P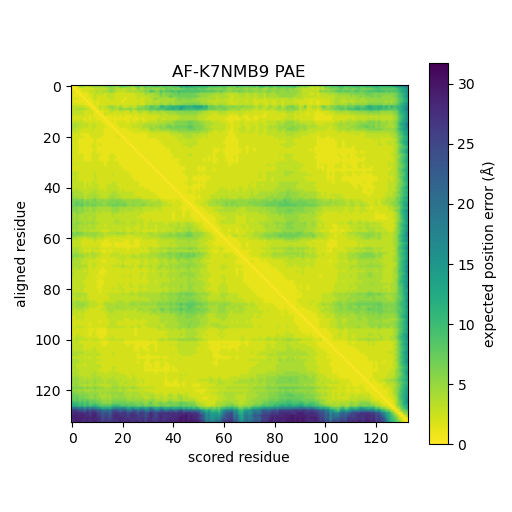rotein AF-K7NMB9-F1 (afdb_monomer)

Radius of gyration: 17.55 Å; Cα contacts (8 Å, |Δi|>4): 131; chains: 1; bounding box: 39×43×50 Å

InterPro domains:
  IPR005299 SAM dependent carboxyl methyltransferase [PF03492] (2-124)
  IPR005299 SAM dependent carboxyl methyltransferase [PTHR31009] (6-124)
  IPR029063 S-adenosyl-L-methionine-dependent methyltransferase superfamily [G3DSA:3.40.50.150] (1-132)
  IPR029063 S-adenosyl-L-methionine-dependent methyltransferase superfamily [SSF53335] (6-124)

Sequence (133 aa):
DKSSRSWNGNRVFISNDGPMEVAEAYLAQFQKDFSSFLTARAQEIVKGGCMFIYLSGRDTADPRHQGASGVIGDILEAAFNDILSQGLIEVEKLHSFNLPFFAPCAEELIAEFEKEGSFIIKRILFLSGVVEK

Organism: Pinus taeda (NCBI:txid3352)

Nearest PDB structures (foldseek):
  3b5i-assembly1_A  TM=9.388E-01  e=2.382E-06  Arabidopsis thaliana
  3b5i-assembly1_B  TM=9.423E-01  e=4.384E-06  Arabidopsis thaliana
  6c8s-assembly1_A  TM=9.150E-01  e=3.041E-06  Catharanthus roseus
  8wwq-assembly1_A  TM=9.106E-01  e=5.947E-06  Gardenia jasminoides
  2efj-assembly1_A-2  TM=7.811E-01  e=2.454E-04  Coffea canephora

Foldseek 3Di:
DVPDPLQPLLFQEQAPPDDLSVLVVLLVVCLVVVLVVVVVCLVVAPVPGDDDDDDAADPDPRQSCQDPVNVVRVVVSVVVVVCVVVVVDDSVVSSPHYDNDGHYDPVSVVVSCVVSPSDDDPDDDDDDDPPPD

Secondary structure (DSSP, 8-state):
-TTSTT--TT-SS--TTS-HHHHHHHHHHHHHHHHHHHHHHHHHSPTT----------SSS-TT--THHHHHHHHHHHHHHHHHHTTSS-HHHHHH---------HHHHHHHHHHH-S----------S----

pLDDT: mean 93.53, std 10.14, range [34.94, 98.56]

Structure (mmCIF, N/CA/C/O backbone):
data_AF-K7NMB9-F1
#
_entry.id   AF-K7NMB9-F1
#
loop_
_atom_site.group_PDB
_atom_site.id
_atom_site.type_symbol
_atom_site.label_atom_id
_atom_site.label_alt_id
_atom_site.label_comp_id
_atom_site.label_asym_id
_atom_site.label_entity_id
_atom_site.label_seq_id
_atom_site.pdbx_PDB_ins_code
_atom_site.Cartn_x
_atom_site.Cartn_y
_atom_site.Cartn_z
_atom_site.occupancy
_atom_site.B_iso_or_equiv
_atom_site.auth_seq_id
_atom_site.auth_comp_id
_atom_site.auth_asym_id
_atom_site.auth_atom_id
_atom_site.pdbx_PDB_model_num
ATOM 1 N N . ASP A 1 1 ? -1.265 9.507 -13.533 1.00 86.75 1 ASP A N 1
ATOM 2 C CA . ASP A 1 1 ? -1.055 10.714 -14.355 1.00 86.75 1 ASP A CA 1
ATOM 3 C C . ASP A 1 1 ? 0.436 10.849 -14.649 1.00 86.75 1 ASP A C 1
ATOM 5 O O . ASP A 1 1 ? 1.193 10.778 -13.694 1.00 86.75 1 ASP A O 1
ATOM 9 N N . LYS A 1 2 ? 0.848 11.001 -15.917 1.00 91.38 2 LYS A N 1
ATOM 10 C CA . LYS A 1 2 ? 2.266 11.083 -16.330 1.00 91.38 2 LYS A CA 1
ATOM 11 C C . LYS A 1 2 ? 2.972 12.344 -15.817 1.00 91.38 2 LYS A C 1
ATOM 13 O O . LYS A 1 2 ? 4.191 12.336 -15.697 1.00 91.38 2 LYS A O 1
ATOM 18 N N . SER A 1 3 ? 2.228 13.410 -15.513 1.00 93.75 3 SER A N 1
ATOM 19 C CA . SER A 1 3 ? 2.786 14.624 -14.899 1.00 93.75 3 SER A CA 1
ATOM 20 C C . SER A 1 3 ? 2.928 14.546 -13.377 1.00 93.75 3 SER A C 1
ATOM 22 O O . SER A 1 3 ? 3.508 15.452 -12.780 1.00 93.75 3 SER A O 1
ATOM 24 N N . SER A 1 4 ? 2.405 13.498 -12.733 1.00 95.44 4 SER A N 1
ATOM 25 C CA . SER A 1 4 ? 2.474 13.359 -11.278 1.00 95.44 4 SER A CA 1
ATOM 26 C C . SER A 1 4 ? 3.855 12.898 -10.820 1.00 95.44 4 SER A C 1
ATOM 28 O O . SER A 1 4 ? 4.469 12.035 -11.443 1.00 95.44 4 SER A O 1
ATOM 30 N N . ARG A 1 5 ? 4.297 13.383 -9.653 1.00 94.88 5 ARG A N 1
ATOM 31 C CA . ARG A 1 5 ? 5.476 12.836 -8.956 1.00 94.88 5 ARG A CA 1
ATOM 32 C C . ARG A 1 5 ? 5.288 11.379 -8.530 1.00 94.88 5 ARG A C 1
ATOM 34 O O . ARG A 1 5 ? 6.259 10.649 -8.416 1.00 94.88 5 ARG A O 1
ATOM 41 N N . SER A 1 6 ? 4.039 10.954 -8.352 1.00 96.38 6 SER A N 1
ATOM 42 C CA . SER A 1 6 ? 3.661 9.569 -8.057 1.00 96.38 6 SER A CA 1
ATOM 43 C C . SER A 1 6 ? 3.394 8.728 -9.314 1.00 96.38 6 SER A C 1
ATOM 45 O O . SER A 1 6 ? 2.732 7.692 -9.244 1.00 96.38 6 SER A O 1
ATOM 47 N N . TRP A 1 7 ? 3.843 9.169 -10.494 1.00 96.44 7 TRP A N 1
ATOM 48 C CA . TRP A 1 7 ? 3.706 8.367 -11.706 1.00 96.44 7 TRP A CA 1
ATOM 49 C C . TRP A 1 7 ? 4.657 7.168 -11.689 1.00 96.44 7 TRP A C 1
ATOM 51 O O . TRP A 1 7 ? 5.873 7.330 -11.676 1.00 96.44 7 TRP A O 1
ATOM 61 N N . ASN A 1 8 ? 4.093 5.962 -11.753 1.00 95.50 8 ASN A N 1
ATOM 62 C CA . ASN A 1 8 ? 4.833 4.707 -11.634 1.00 95.50 8 ASN A CA 1
ATOM 63 C C . ASN A 1 8 ? 4.986 3.955 -12.968 1.00 95.50 8 ASN A C 1
ATOM 65 O O . ASN A 1 8 ? 5.051 2.738 -12.978 1.00 95.50 8 ASN A O 1
ATOM 69 N N . GLY A 1 9 ? 4.973 4.639 -14.116 1.00 90.44 9 GLY A N 1
ATOM 70 C CA . GLY A 1 9 ? 4.778 3.960 -15.407 1.00 90.44 9 GLY A CA 1
ATOM 71 C C . GLY A 1 9 ? 5.812 2.883 -15.758 1.00 90.44 9 GLY A C 1
ATOM 72 O O . GLY A 1 9 ? 5.481 1.919 -16.431 1.00 90.44 9 GLY A O 1
ATOM 73 N N . ASN A 1 10 ? 7.049 2.988 -15.285 1.00 87.94 10 ASN A N 1
ATOM 74 C CA . ASN A 1 10 ? 8.081 1.995 -15.610 1.00 87.94 10 ASN A CA 1
ATOM 75 C C . ASN A 1 10 ? 8.010 0.728 -14.743 1.00 87.94 10 ASN A C 1
ATOM 77 O O . ASN A 1 10 ? 8.835 -0.165 -14.912 1.00 87.94 10 ASN A O 1
ATOM 81 N N . ARG A 1 11 ? 7.078 0.678 -13.790 1.00 94.00 11 ARG A N 1
ATOM 82 C CA . ARG A 1 11 ? 6.910 -0.409 -12.832 1.00 94.00 11 ARG A CA 1
ATOM 83 C C . ARG A 1 11 ? 5.445 -0.822 -12.791 1.00 94.00 11 ARG A C 1
ATOM 85 O O . ARG A 1 11 ? 4.554 -0.052 -13.136 1.00 94.00 11 ARG A O 1
ATOM 92 N N . VAL A 1 12 ? 5.178 -2.031 -12.316 1.00 95.50 12 VAL A N 1
ATOM 93 C CA . VAL A 1 12 ? 3.791 -2.510 -12.140 1.00 95.50 12 VAL A CA 1
ATOM 94 C C . VAL A 1 12 ? 3.281 -2.330 -10.712 1.00 95.50 12 VAL A C 1
ATOM 96 O O . VAL A 1 12 ? 2.082 -2.463 -10.465 1.00 95.50 12 VAL A O 1
ATOM 99 N N . PHE A 1 13 ? 4.177 -2.056 -9.763 1.00 97.06 13 PHE A N 1
ATOM 100 C CA . PHE A 1 13 ? 3.869 -1.958 -8.341 1.00 97.06 13 PHE A CA 1
ATOM 101 C C . PHE A 1 13 ? 4.854 -1.030 -7.609 1.00 97.06 13 PHE A C 1
ATOM 103 O O . PHE A 1 13 ? 5.769 -0.480 -8.223 1.00 97.06 13 PHE A O 1
ATOM 110 N N . ILE A 1 14 ? 4.646 -0.819 -6.306 1.00 97.38 14 ILE A N 1
ATOM 111 C CA . ILE A 1 14 ? 5.594 -0.114 -5.437 1.00 97.38 14 ILE A CA 1
ATOM 112 C C . ILE A 1 14 ? 6.897 -0.921 -5.382 1.00 97.38 14 ILE A C 1
ATOM 114 O O . ILE A 1 14 ? 6.861 -2.134 -5.180 1.00 97.38 14 ILE A O 1
ATOM 118 N N . SER A 1 15 ? 8.036 -0.242 -5.516 1.00 94.31 15 SER A N 1
ATOM 119 C CA . SER A 1 15 ? 9.361 -0.862 -5.449 1.00 94.31 15 SER A CA 1
ATOM 120 C C . SER A 1 15 ? 10.217 -0.250 -4.341 1.00 94.31 15 SER A C 1
ATOM 122 O O . SER A 1 15 ? 10.097 0.941 -4.047 1.00 94.31 15 SER A O 1
ATOM 124 N N . ASN A 1 16 ? 11.118 -1.053 -3.765 1.00 93.25 16 ASN A N 1
ATOM 125 C CA . ASN A 1 16 ? 12.039 -0.638 -2.701 1.00 93.25 16 ASN A CA 1
ATOM 126 C C . ASN A 1 16 ? 12.934 0.545 -3.125 1.00 93.25 16 ASN A C 1
ATOM 128 O O . ASN A 1 16 ? 13.254 1.402 -2.303 1.00 93.25 16 ASN A O 1
ATOM 132 N N . ASP A 1 17 ? 13.340 0.587 -4.398 1.00 93.06 17 ASP A N 1
ATOM 133 C CA . ASP A 1 17 ? 14.176 1.647 -4.980 1.00 93.06 17 ASP A CA 1
ATOM 134 C C . ASP A 1 17 ? 13.358 2.757 -5.668 1.00 93.06 17 ASP A C 1
ATOM 136 O O . ASP A 1 17 ? 13.924 3.688 -6.244 1.00 93.06 17 ASP A O 1
ATOM 140 N N . GLY A 1 18 ? 12.028 2.667 -5.594 1.00 92.44 18 GLY A N 1
ATOM 141 C CA . GLY A 1 18 ? 11.110 3.602 -6.225 1.00 92.44 18 GLY A CA 1
ATOM 142 C C . GLY A 1 18 ? 10.967 4.937 -5.478 1.00 92.44 18 GLY A C 1
ATOM 143 O O . GLY A 1 18 ? 11.392 5.076 -4.322 1.00 92.44 18 GLY A O 1
ATOM 144 N N . PRO A 1 19 ? 10.330 5.934 -6.122 1.00 95.19 19 PRO A N 1
ATOM 145 C CA . PRO A 1 19 ? 10.013 7.212 -5.492 1.00 95.19 19 PRO A CA 1
ATOM 146 C C . PRO A 1 19 ? 9.080 7.030 -4.291 1.00 95.19 19 PRO A C 1
ATOM 148 O O . PRO A 1 19 ? 8.125 6.250 -4.347 1.00 95.19 19 PRO A O 1
ATOM 151 N N . MET A 1 20 ? 9.317 7.791 -3.222 1.00 97.31 20 MET A N 1
ATOM 152 C CA . MET A 1 20 ? 8.468 7.751 -2.026 1.00 97.31 20 MET A CA 1
ATOM 153 C C . MET A 1 20 ? 7.033 8.190 -2.347 1.00 97.31 20 MET A C 1
ATOM 155 O O . MET A 1 20 ? 6.080 7.600 -1.851 1.00 97.31 20 MET A O 1
ATOM 159 N N . GLU A 1 21 ? 6.871 9.146 -3.261 1.00 97.81 21 GLU A N 1
ATOM 160 C CA . GLU A 1 21 ? 5.579 9.691 -3.679 1.00 97.81 21 GLU A CA 1
ATOM 161 C C . GLU A 1 21 ? 4.648 8.626 -4.274 1.00 97.81 21 GLU A C 1
ATOM 163 O O . GLU A 1 21 ? 3.425 8.749 -4.186 1.00 97.81 21 GLU A O 1
ATOM 168 N N . VAL A 1 22 ? 5.203 7.569 -4.880 1.00 97.62 22 VAL A N 1
ATOM 169 C CA . VAL A 1 22 ? 4.411 6.421 -5.341 1.00 97.62 22 VAL A CA 1
ATOM 170 C C . VAL A 1 22 ? 3.856 5.671 -4.132 1.00 97.62 22 VAL A C 1
ATOM 172 O O . VAL A 1 22 ? 2.648 5.473 -4.044 1.00 97.62 22 VAL A O 1
ATOM 175 N N . ALA A 1 23 ? 4.707 5.301 -3.172 1.00 97.94 23 ALA A N 1
ATOM 176 C CA . ALA A 1 23 ? 4.284 4.577 -1.974 1.00 97.94 23 ALA A CA 1
ATOM 177 C C . ALA A 1 23 ? 3.283 5.384 -1.124 1.00 97.94 23 ALA A C 1
ATOM 179 O O . ALA A 1 23 ? 2.293 4.830 -0.647 1.00 97.94 23 ALA A O 1
ATOM 180 N N . GLU A 1 24 ? 3.480 6.698 -1.004 1.00 98.12 24 GLU A N 1
ATOM 181 C CA . GLU A 1 24 ? 2.553 7.614 -0.328 1.00 98.12 24 GLU A CA 1
ATOM 182 C C . GLU A 1 24 ? 1.188 7.685 -1.023 1.00 98.12 24 GLU A C 1
ATOM 184 O O . GLU A 1 24 ? 0.154 7.692 -0.354 1.00 98.12 24 GLU A O 1
ATOM 189 N N . ALA A 1 25 ? 1.152 7.692 -2.361 1.00 98.38 25 ALA A N 1
ATOM 190 C CA . ALA A 1 25 ? -0.107 7.686 -3.105 1.00 98.38 25 ALA A CA 1
ATOM 191 C C . ALA A 1 25 ? -0.906 6.394 -2.866 1.00 98.38 25 ALA A C 1
ATOM 193 O O . ALA A 1 25 ? -2.129 6.437 -2.718 1.00 98.38 25 ALA A O 1
ATOM 194 N N . TYR A 1 26 ? -0.218 5.254 -2.782 1.00 98.44 26 TYR A N 1
ATOM 195 C CA . TYR A 1 26 ? -0.836 3.977 -2.438 1.00 98.44 26 TYR A CA 1
ATOM 196 C C . TYR A 1 26 ? -1.324 3.936 -0.986 1.00 98.44 26 TYR A C 1
ATOM 198 O O . TYR A 1 26 ? -2.447 3.497 -0.743 1.00 98.44 26 TYR A O 1
ATOM 206 N N . LEU A 1 27 ? -0.528 4.436 -0.034 1.00 98.38 27 LEU A N 1
ATOM 207 C CA . LEU A 1 27 ? -0.935 4.554 1.367 1.00 98.38 27 LEU A CA 1
ATOM 208 C C . LEU A 1 27 ? -2.196 5.420 1.503 1.00 98.38 27 LEU A C 1
ATOM 210 O O . LEU A 1 27 ? -3.148 5.017 2.166 1.00 98.38 27 LEU A O 1
ATOM 214 N N . ALA A 1 28 ? -2.247 6.570 0.830 1.00 98.38 28 ALA A N 1
ATOM 215 C CA . ALA A 1 28 ? -3.415 7.448 0.852 1.00 98.38 28 ALA A CA 1
ATOM 216 C C . ALA A 1 28 ? -4.676 6.757 0.300 1.00 98.38 28 ALA A C 1
ATOM 218 O O . ALA A 1 28 ? -5.772 6.925 0.844 1.00 98.38 28 ALA A O 1
ATOM 219 N N . GLN A 1 29 ? -4.531 5.955 -0.760 1.00 98.50 29 GLN A N 1
ATOM 220 C CA . GLN A 1 29 ? -5.634 5.176 -1.320 1.00 98.50 29 GLN A CA 1
ATOM 221 C C . GLN A 1 29 ? -6.086 4.067 -0.356 1.00 98.50 29 GLN A C 1
ATOM 223 O O . GLN A 1 29 ? -7.283 3.942 -0.104 1.00 98.50 29 GLN A O 1
ATOM 228 N N . PHE A 1 30 ? -5.146 3.340 0.261 1.00 98.31 30 PHE A N 1
ATOM 229 C CA . PHE A 1 30 ? -5.442 2.359 1.308 1.00 98.31 30 PHE A CA 1
ATOM 230 C C . PHE A 1 30 ? -6.215 2.984 2.472 1.00 98.31 30 PHE A C 1
ATOM 232 O O . PHE A 1 30 ? -7.253 2.458 2.861 1.00 98.31 30 PHE A O 1
ATOM 239 N N . GLN A 1 31 ? -5.757 4.122 2.998 1.00 98.44 31 GLN A N 1
ATOM 240 C CA . GLN A 1 31 ? -6.419 4.815 4.106 1.00 98.44 31 GLN A CA 1
ATOM 241 C C . GLN A 1 31 ? -7.853 5.206 3.744 1.00 98.44 31 GLN A C 1
ATOM 243 O O . GLN A 1 31 ? -8.782 4.988 4.519 1.00 98.44 31 GLN A O 1
ATOM 248 N N . LYS A 1 32 ? -8.062 5.746 2.538 1.00 98.38 32 LYS A N 1
ATOM 249 C CA . LYS A 1 32 ? -9.398 6.096 2.043 1.00 98.38 32 LYS A CA 1
ATOM 250 C C . LYS A 1 32 ? -10.318 4.874 1.967 1.00 98.38 32 LYS A C 1
ATOM 252 O O . LYS A 1 32 ? -11.457 4.932 2.440 1.00 98.38 32 LYS A O 1
ATOM 257 N N . ASP A 1 33 ? -9.840 3.786 1.374 1.00 98.50 33 ASP A N 1
ATOM 258 C CA . ASP A 1 33 ? -10.644 2.585 1.147 1.00 98.50 33 ASP A CA 1
ATOM 259 C C . ASP A 1 33 ? -10.917 1.841 2.457 1.00 98.50 33 ASP A C 1
ATOM 261 O O . ASP A 1 33 ? -12.053 1.441 2.722 1.00 98.50 33 ASP A O 1
ATOM 265 N N . PHE A 1 34 ? -9.907 1.717 3.318 1.00 98.06 34 PHE A N 1
ATOM 266 C CA . PHE A 1 34 ? -10.031 1.039 4.601 1.00 98.06 34 PHE A CA 1
ATOM 267 C C . PHE A 1 34 ? -10.910 1.827 5.577 1.00 98.06 34 PHE A C 1
ATOM 269 O O . PHE A 1 34 ? -11.786 1.239 6.207 1.00 98.06 34 PHE A O 1
ATOM 276 N N . SER A 1 35 ? -10.777 3.156 5.633 1.00 97.81 35 SER A N 1
ATOM 277 C CA . SER A 1 35 ? -11.699 4.008 6.393 1.00 97.81 35 SER A CA 1
ATOM 278 C C . SER A 1 35 ? -13.144 3.833 5.915 1.00 97.81 35 SER A C 1
ATOM 280 O O . SER A 1 35 ? -14.038 3.619 6.732 1.00 97.81 35 SER A O 1
ATOM 282 N N . SER A 1 36 ? -13.372 3.814 4.596 1.00 98.38 36 SER A N 1
ATOM 283 C CA . SER A 1 36 ? -14.708 3.577 4.027 1.00 98.38 36 SER A CA 1
ATOM 284 C C . SER A 1 36 ? -15.259 2.197 4.408 1.00 98.38 36 SER A C 1
ATOM 286 O O . SER A 1 36 ? -16.435 2.071 4.755 1.00 98.38 36 SER A O 1
A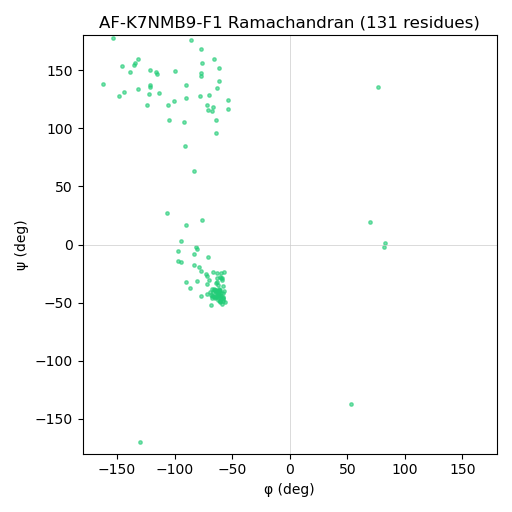TOM 288 N N . PHE A 1 37 ? -14.409 1.164 4.386 1.00 98.38 37 PHE A N 1
ATOM 289 C CA . PHE A 1 37 ? -14.758 -0.183 4.838 1.00 98.38 37 PHE A CA 1
ATOM 290 C C . PHE A 1 37 ? -15.164 -0.196 6.317 1.00 98.38 37 PHE A C 1
ATOM 292 O O . PHE A 1 37 ? -16.222 -0.733 6.648 1.00 98.38 37 PHE A O 1
ATOM 299 N N . LEU A 1 38 ? -14.366 0.414 7.200 1.00 98.31 38 LEU A N 1
ATOM 300 C CA . LEU A 1 38 ? -14.665 0.484 8.630 1.00 98.31 38 LEU A CA 1
ATOM 301 C C . LEU A 1 38 ? -15.985 1.223 8.882 1.00 98.31 38 LEU A C 1
ATOM 303 O O . LEU A 1 38 ? -16.864 0.675 9.543 1.00 98.31 38 LEU A O 1
ATOM 307 N N . THR A 1 39 ? -16.188 2.393 8.272 1.00 98.38 39 THR A N 1
ATOM 308 C CA . THR A 1 39 ? -17.440 3.153 8.408 1.00 98.38 39 THR A CA 1
ATOM 309 C C . THR A 1 39 ? -18.662 2.348 7.957 1.00 98.38 39 THR A C 1
ATOM 311 O O . THR A 1 39 ? -19.688 2.358 8.636 1.00 98.38 39 THR A O 1
ATOM 314 N N . ALA A 1 40 ? -18.571 1.610 6.845 1.00 98.56 40 ALA A N 1
ATOM 315 C CA . ALA A 1 40 ? -19.664 0.744 6.402 1.00 98.56 40 ALA A CA 1
ATOM 316 C C . ALA A 1 40 ? -19.933 -0.383 7.415 1.00 98.56 40 ALA A C 1
ATOM 318 O O . ALA A 1 40 ? -21.074 -0.628 7.808 1.00 98.56 40 ALA A O 1
ATOM 319 N N . ARG A 1 41 ? -18.878 -1.041 7.909 1.00 98.25 41 ARG A N 1
ATOM 320 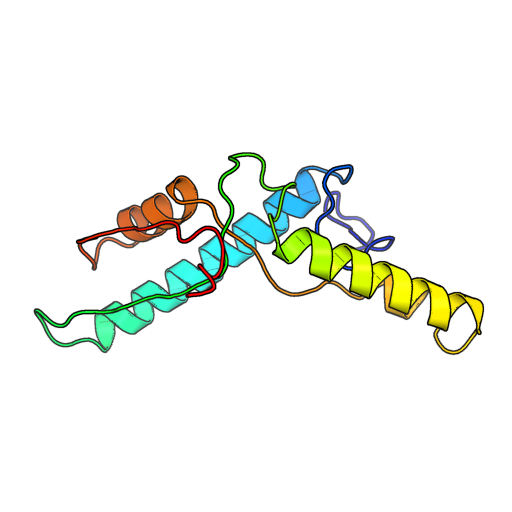C CA . ARG A 1 41 ? -19.003 -2.112 8.906 1.00 98.25 41 ARG A CA 1
ATOM 321 C C . ARG A 1 41 ? -19.564 -1.621 10.235 1.00 98.25 41 ARG A C 1
ATOM 323 O O . ARG A 1 41 ? -20.302 -2.370 10.868 1.00 98.25 41 ARG A O 1
ATOM 330 N N . ALA A 1 42 ? -19.280 -0.387 10.636 1.00 97.56 42 ALA A N 1
ATOM 331 C CA . ALA A 1 42 ? -19.821 0.200 11.858 1.00 97.56 42 ALA A CA 1
ATOM 332 C C . ALA A 1 42 ? -21.353 0.334 11.817 1.00 97.56 42 ALA A C 1
ATOM 334 O O . ALA A 1 42 ? -22.014 0.196 12.844 1.00 97.56 42 ALA A O 1
ATOM 335 N N . GLN A 1 43 ? -21.923 0.571 10.631 1.00 98.00 43 GLN A N 1
ATOM 336 C CA . GLN A 1 43 ? -23.372 0.694 10.438 1.00 98.00 43 GLN A CA 1
ATOM 337 C C . GLN A 1 43 ? -24.076 -0.665 10.355 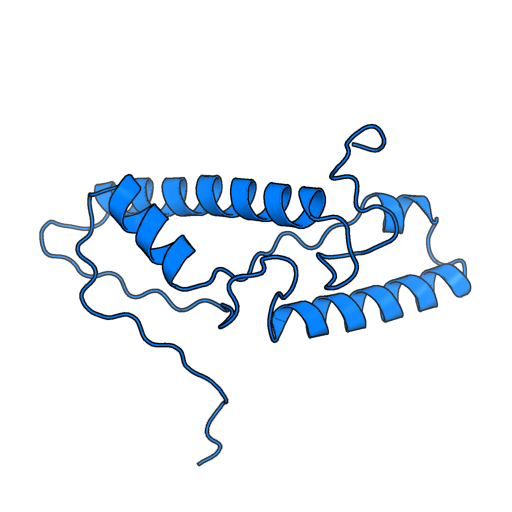1.00 98.00 43 GLN A C 1
ATOM 339 O O . GLN A 1 43 ? -25.234 -0.793 10.745 1.00 98.00 43 GLN A O 1
ATOM 344 N N . GLU A 1 44 ? -23.388 -1.676 9.829 1.00 98.44 44 GLU A N 1
ATOM 345 C CA . GLU A 1 44 ? -23.964 -2.997 9.573 1.00 98.44 44 GLU A CA 1
ATOM 346 C C . GLU A 1 44 ? -23.820 -3.964 10.755 1.00 98.44 44 GLU A C 1
ATOM 348 O O . GLU A 1 44 ? -24.668 -4.837 10.957 1.00 98.44 44 GLU A O 1
ATOM 353 N N . ILE A 1 45 ? -22.739 -3.845 11.530 1.00 98.00 45 ILE A N 1
ATOM 354 C CA . ILE A 1 45 ? -22.465 -4.732 12.659 1.00 98.00 45 ILE A CA 1
ATOM 355 C C . ILE A 1 45 ? -23.325 -4.316 13.854 1.00 98.00 45 ILE A C 1
ATOM 357 O O . ILE A 1 45 ? -23.320 -3.172 14.302 1.00 98.00 45 ILE A O 1
ATOM 361 N N . VAL A 1 46 ? -24.049 -5.284 14.415 1.00 96.75 46 VAL A N 1
ATOM 362 C CA . VAL A 1 46 ? -24.866 -5.075 15.614 1.00 96.75 46 VAL A CA 1
ATOM 363 C C . VAL A 1 46 ? -24.014 -4.648 16.812 1.00 96.75 46 VAL A C 1
ATOM 365 O O . VAL A 1 46 ? -22.856 -5.045 16.950 1.00 96.75 46 VAL A O 1
ATOM 368 N N . LYS A 1 47 ? -24.603 -3.891 17.743 1.00 95.44 47 LYS A N 1
ATOM 369 C CA . LYS A 1 47 ? -23.918 -3.472 18.975 1.00 95.44 47 LYS A CA 1
ATOM 370 C C . LYS A 1 47 ? -23.339 -4.680 19.724 1.00 95.44 47 LYS A C 1
ATOM 372 O O . LYS A 1 47 ? -24.071 -5.596 20.090 1.00 95.44 47 LYS A O 1
ATOM 377 N N . GLY A 1 48 ? -22.033 -4.644 19.990 1.00 95.50 48 GLY A N 1
ATOM 378 C CA . GLY A 1 48 ? -21.301 -5.732 20.651 1.00 95.50 48 GLY A CA 1
ATOM 379 C C . GLY A 1 48 ? -20.866 -6.872 19.721 1.00 95.50 48 GLY A C 1
ATOM 380 O O . GLY A 1 48 ? -20.255 -7.826 20.196 1.00 95.50 48 GLY A O 1
ATOM 381 N N . GLY A 1 49 ? -21.156 -6.781 18.421 1.00 97.12 49 GLY A N 1
ATOM 382 C CA . GLY A 1 49 ? -20.639 -7.695 17.410 1.00 97.12 49 GLY A CA 1
ATOM 383 C C . GLY A 1 49 ? -19.121 -7.587 17.243 1.00 97.12 49 GLY A C 1
ATOM 384 O O . GLY A 1 49 ? -18.499 -6.588 17.607 1.00 97.12 49 GLY A O 1
ATOM 385 N N . CYS A 1 50 ? -18.527 -8.635 16.675 1.00 96.56 50 CYS A N 1
ATOM 386 C CA . CYS A 1 50 ? -17.091 -8.731 16.436 1.00 96.56 50 CYS A CA 1
ATOM 387 C C . CYS A 1 50 ? -16.800 -8.802 14.938 1.00 96.56 50 CYS A C 1
ATOM 389 O O . CYS A 1 50 ? -17.554 -9.406 14.177 1.00 96.56 50 CYS A O 1
ATOM 391 N N . MET A 1 51 ? -15.655 -8.253 14.543 1.00 97.06 51 MET A N 1
ATOM 392 C CA . MET A 1 51 ? -15.102 -8.383 13.201 1.00 97.06 51 MET A CA 1
ATOM 393 C C . MET A 1 51 ? -13.718 -9.023 13.291 1.00 97.06 51 MET A C 1
ATOM 395 O O . MET A 1 51 ? -12.920 -8.675 14.161 1.00 97.06 51 MET A O 1
ATOM 399 N N . PHE A 1 52 ? -13.444 -9.956 12.385 1.00 96.75 52 PHE A N 1
ATOM 400 C CA . PHE A 1 52 ? -12.121 -10.530 12.180 1.00 96.75 52 PHE A CA 1
ATOM 401 C C . PHE A 1 52 ? -11.620 -10.103 10.801 1.00 96.75 52 PHE A C 1
ATOM 403 O O . PHE A 1 52 ? -12.347 -10.241 9.819 1.00 96.75 52 PHE A O 1
ATOM 410 N N . ILE A 1 53 ? -10.393 -9.587 10.738 1.00 95.50 53 ILE A N 1
ATOM 411 C CA . ILE A 1 53 ? -9.748 -9.160 9.497 1.00 95.50 53 ILE A CA 1
ATOM 412 C C . ILE A 1 53 ? -8.440 -9.931 9.350 1.00 95.50 53 ILE A C 1
ATOM 414 O O . ILE A 1 53 ? -7.624 -9.959 10.270 1.00 95.50 53 ILE A O 1
ATOM 418 N N . TYR A 1 54 ? -8.248 -10.535 8.180 1.00 94.00 54 TYR A N 1
ATOM 419 C CA . TYR A 1 54 ? -6.994 -11.144 7.760 1.00 94.00 54 TYR A CA 1
ATOM 420 C C . TYR A 1 54 ? -6.571 -10.510 6.438 1.00 94.00 54 TYR A C 1
ATOM 422 O O . TYR A 1 54 ? -7.325 -10.552 5.467 1.00 94.00 54 TYR A O 1
ATOM 430 N N . LEU A 1 55 ? -5.395 -9.891 6.419 1.00 92.50 55 LEU A N 1
ATOM 431 C CA . LEU A 1 55 ? -4.842 -9.210 5.253 1.00 92.50 55 LEU A CA 1
ATOM 432 C C . LEU A 1 55 ? -3.324 -9.368 5.221 1.00 92.50 55 LEU A C 1
ATOM 434 O O . LEU A 1 55 ? -2.691 -9.539 6.264 1.00 92.50 55 LEU A O 1
ATOM 438 N N . SER A 1 56 ? -2.752 -9.309 4.021 1.00 92.56 56 SER A N 1
ATOM 439 C CA . SER A 1 56 ? -1.303 -9.244 3.849 1.00 92.56 56 SER A CA 1
ATOM 440 C C . SER A 1 56 ? -0.799 -7.883 4.320 1.00 92.56 56 SER A C 1
ATOM 442 O O . SER A 1 56 ? -1.314 -6.850 3.899 1.00 92.56 56 SER A O 1
ATOM 444 N N . GLY A 1 57 ? 0.210 -7.892 5.185 1.00 93.44 57 GLY A N 1
ATOM 445 C CA . GLY A 1 57 ? 0.849 -6.690 5.711 1.00 93.44 57 GLY A CA 1
ATOM 446 C C . GLY A 1 57 ? 2.366 -6.759 5.591 1.00 93.44 57 GLY A C 1
ATOM 447 O O . GLY A 1 57 ? 2.915 -7.663 4.953 1.00 93.44 57 GLY A O 1
ATOM 448 N N . ARG A 1 58 ? 3.035 -5.804 6.231 1.00 93.56 58 ARG A N 1
ATOM 449 C CA . ARG A 1 58 ? 4.497 -5.733 6.337 1.00 93.56 58 ARG A CA 1
ATOM 450 C C . ARG A 1 58 ? 4.938 -5.423 7.763 1.00 93.56 58 ARG A C 1
ATOM 452 O O . ARG A 1 58 ? 4.183 -4.843 8.540 1.00 93.56 58 ARG A O 1
ATOM 459 N N . ASP A 1 59 ? 6.167 -5.799 8.083 1.00 90.94 59 ASP A N 1
ATOM 460 C CA . ASP A 1 59 ? 6.818 -5.580 9.379 1.00 90.94 59 ASP A CA 1
ATOM 461 C C . ASP A 1 59 ? 7.735 -4.345 9.401 1.00 90.94 59 ASP A C 1
ATOM 463 O O . ASP A 1 59 ? 8.236 -3.960 10.456 1.00 90.94 59 ASP A O 1
ATOM 467 N N . THR A 1 60 ? 7.936 -3.687 8.260 1.00 91.88 60 THR A N 1
ATOM 468 C CA . THR A 1 60 ? 8.736 -2.464 8.152 1.00 91.88 60 THR A CA 1
ATOM 469 C C . THR A 1 60 ? 7.874 -1.217 8.113 1.00 91.88 60 THR A C 1
ATOM 471 O O . THR A 1 60 ? 6.788 -1.228 7.540 1.00 91.88 60 THR A O 1
ATOM 474 N N . ALA A 1 61 ? 8.402 -0.107 8.633 1.00 94.19 61 ALA A N 1
ATOM 475 C CA . ALA A 1 61 ? 7.754 1.201 8.547 1.00 94.19 61 ALA A CA 1
ATOM 476 C C . ALA A 1 61 ? 7.891 1.871 7.166 1.00 94.19 61 ALA A C 1
ATOM 478 O O . ALA A 1 61 ? 7.086 2.733 6.836 1.00 94.19 61 ALA A O 1
ATOM 479 N N . ASP A 1 62 ? 8.898 1.504 6.361 1.00 96.56 62 ASP A N 1
ATOM 480 C CA . ASP A 1 62 ? 9.061 2.062 5.013 1.00 96.56 62 ASP A CA 1
ATOM 481 C C . ASP A 1 62 ? 7.963 1.512 4.084 1.00 96.56 62 ASP A C 1
ATOM 483 O O . ASP A 1 62 ? 7.944 0.301 3.826 1.00 96.56 62 ASP A O 1
ATOM 487 N N . PRO A 1 63 ? 7.061 2.359 3.551 1.00 96.81 63 PRO A N 1
ATOM 488 C CA . PRO A 1 63 ? 5.968 1.911 2.698 1.00 96.81 63 PRO A CA 1
ATOM 489 C C . PRO A 1 63 ? 6.452 1.446 1.322 1.00 96.81 63 PRO A C 1
ATOM 491 O O . PRO A 1 63 ? 5.683 0.827 0.592 1.00 96.81 63 PRO A O 1
ATOM 494 N N . ARG A 1 64 ? 7.714 1.679 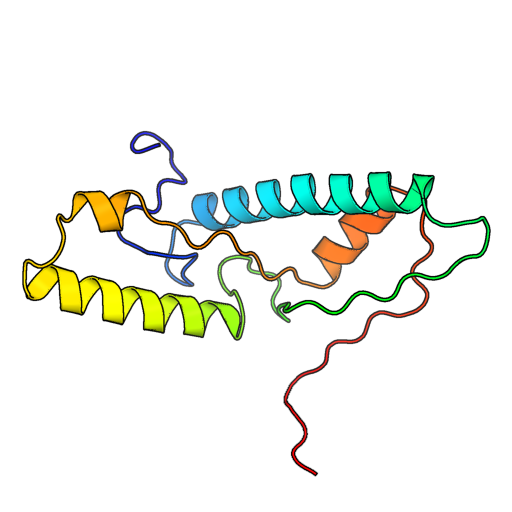0.949 1.00 96.81 64 ARG A N 1
ATOM 495 C CA . ARG A 1 64 ? 8.291 1.090 -0.267 1.00 96.81 64 ARG A CA 1
ATOM 496 C C . ARG A 1 64 ? 8.556 -0.402 -0.110 1.00 96.81 64 ARG A C 1
ATOM 498 O O . ARG A 1 64 ? 8.520 -1.129 -1.099 1.00 96.81 64 ARG A O 1
ATOM 505 N N . HIS A 1 65 ? 8.746 -0.873 1.124 1.00 95.56 65 HIS A N 1
ATOM 506 C CA . HIS A 1 65 ? 8.986 -2.280 1.404 1.00 95.56 65 HIS A CA 1
ATOM 507 C C . HIS A 1 65 ? 7.688 -3.042 1.664 1.00 95.56 65 HIS A C 1
ATOM 509 O O . HIS A 1 65 ? 7.279 -3.262 2.797 1.00 95.56 65 HIS A O 1
ATOM 515 N N . GLN A 1 66 ? 7.037 -3.488 0.592 1.00 95.31 66 GLN A N 1
ATOM 516 C CA . GLN A 1 66 ? 5.718 -4.138 0.628 1.00 95.31 66 GLN A CA 1
ATOM 517 C C . GLN A 1 66 ? 5.731 -5.610 1.110 1.00 95.31 66 GLN A C 1
ATOM 519 O O . GLN A 1 66 ? 4.805 -6.375 0.816 1.00 95.31 66 GLN A O 1
ATOM 524 N N . GLY A 1 67 ? 6.776 -6.035 1.831 1.00 91.31 67 GLY A N 1
ATOM 525 C CA . GLY A 1 67 ? 6.945 -7.406 2.321 1.00 91.31 67 GLY A CA 1
ATOM 526 C C . GLY A 1 67 ? 6.825 -8.452 1.205 1.00 91.31 67 GLY A C 1
ATOM 527 O O . GLY A 1 67 ? 7.306 -8.254 0.089 1.00 91.31 67 GLY A O 1
ATOM 528 N N . ALA A 1 68 ? 6.119 -9.555 1.477 1.00 88.38 68 ALA A N 1
ATOM 529 C CA . ALA A 1 68 ? 5.868 -10.609 0.487 1.00 88.38 68 ALA A CA 1
ATOM 530 C C . ALA A 1 68 ? 5.104 -10.113 -0.759 1.00 88.38 68 ALA A C 1
ATOM 532 O O . ALA A 1 68 ? 5.241 -10.688 -1.837 1.00 88.38 68 ALA A O 1
ATOM 533 N N . SER A 1 69 ? 4.333 -9.029 -0.638 1.00 91.62 69 SER A N 1
ATOM 534 C CA . SER A 1 69 ? 3.594 -8.450 -1.766 1.00 91.62 69 SER A CA 1
ATOM 535 C C . SER A 1 69 ? 4.524 -7.753 -2.761 1.00 91.62 69 SER A C 1
ATOM 537 O O . SER A 1 69 ? 4.221 -7.721 -3.951 1.00 91.62 69 SER A O 1
ATOM 539 N N . GLY A 1 70 ? 5.679 -7.255 -2.302 1.00 93.69 70 GLY A N 1
ATOM 540 C CA . GLY A 1 70 ? 6.722 -6.719 -3.182 1.00 93.69 70 GLY A CA 1
ATOM 541 C C . GLY A 1 70 ? 7.234 -7.772 -4.167 1.00 93.69 70 GLY A C 1
ATOM 542 O O . GLY A 1 70 ? 7.316 -7.501 -5.358 1.00 93.69 70 GLY A O 1
ATOM 543 N N . VAL A 1 71 ? 7.430 -9.012 -3.700 1.00 92.44 71 VAL A N 1
ATOM 544 C CA . VAL A 1 71 ? 7.870 -10.142 -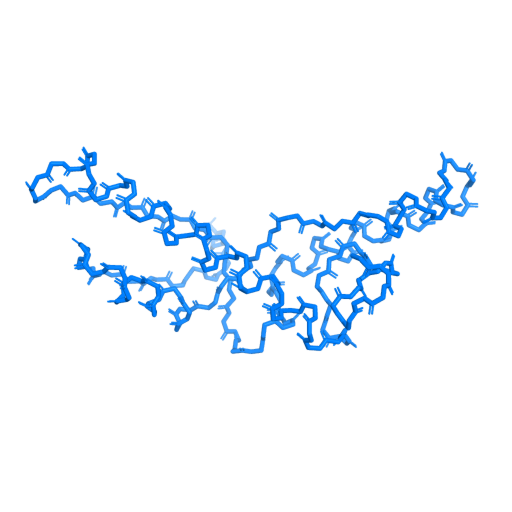4.543 1.00 92.44 71 VAL A CA 1
ATOM 545 C C . VAL A 1 71 ? 6.859 -10.448 -5.652 1.00 92.44 71 VAL A C 1
ATOM 547 O O . VAL A 1 71 ? 7.242 -10.744 -6.781 1.00 92.44 71 VAL A O 1
ATOM 550 N N . ILE A 1 72 ? 5.557 -10.356 -5.357 1.00 91.44 72 ILE A N 1
ATOM 551 C CA . ILE A 1 72 ? 4.504 -10.514 -6.373 1.00 91.44 72 ILE A CA 1
ATOM 552 C C . ILE A 1 72 ? 4.616 -9.406 -7.428 1.00 91.44 72 ILE A C 1
ATOM 554 O O . ILE A 1 72 ? 4.491 -9.688 -8.619 1.00 91.44 72 ILE A O 1
ATOM 558 N N . GLY A 1 73 ? 4.883 -8.169 -6.998 1.00 93.56 73 GLY A N 1
ATOM 559 C CA . GLY A 1 73 ? 5.157 -7.043 -7.890 1.00 93.56 73 GLY A CA 1
ATOM 560 C C . GLY A 1 73 ? 6.345 -7.305 -8.813 1.00 93.56 73 GLY A C 1
ATOM 561 O O . GLY A 1 73 ? 6.200 -7.167 -10.024 1.00 93.56 73 GLY A O 1
ATOM 562 N N . ASP A 1 74 ? 7.469 -7.768 -8.265 1.00 93.81 74 ASP A N 1
ATOM 563 C CA . ASP A 1 74 ? 8.686 -8.068 -9.032 1.00 93.81 74 ASP A CA 1
ATOM 564 C C . ASP A 1 74 ? 8.453 -9.170 -10.082 1.00 93.81 74 ASP A C 1
ATOM 566 O O . ASP A 1 74 ? 8.879 -9.050 -11.232 1.00 93.81 74 ASP A O 1
ATOM 570 N N . ILE A 1 75 ? 7.731 -10.237 -9.714 1.00 95.25 75 ILE A N 1
ATOM 571 C CA . ILE A 1 75 ? 7.388 -11.335 -10.634 1.00 95.25 75 ILE A CA 1
ATOM 572 C C . ILE A 1 75 ? 6.473 -10.839 -11.756 1.00 95.25 75 ILE A C 1
ATOM 574 O O . ILE A 1 75 ? 6.685 -11.173 -12.924 1.00 95.25 75 ILE A O 1
ATOM 578 N N . LEU A 1 76 ? 5.4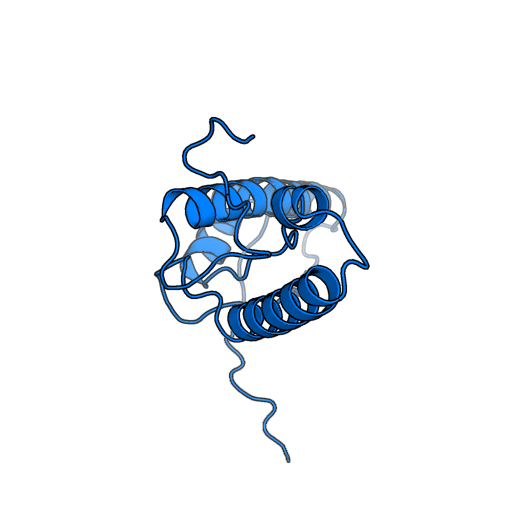51 -10.047 -11.417 1.00 94.81 76 LEU A N 1
ATOM 579 C CA . LEU A 1 76 ? 4.555 -9.464 -12.412 1.00 94.81 76 LEU A CA 1
ATOM 580 C C . LEU A 1 76 ? 5.318 -8.529 -13.346 1.00 94.81 76 LEU A C 1
ATOM 582 O O . LEU A 1 76 ? 5.117 -8.590 -14.553 1.00 94.81 76 LEU A O 1
ATOM 586 N N . GLU A 1 77 ? 6.219 -7.707 -12.818 1.00 95.38 77 GLU A N 1
ATOM 587 C CA . GLU A 1 77 ? 7.025 -6.798 -13.623 1.00 95.38 77 GLU A CA 1
ATOM 588 C C . GLU A 1 77 ? 7.898 -7.548 -14.627 1.00 95.38 77 GLU A C 1
ATOM 590 O O . GLU A 1 77 ? 7.923 -7.195 -15.806 1.00 95.38 77 GLU A O 1
ATOM 595 N N . ALA A 1 78 ? 8.566 -8.617 -14.183 1.00 96.19 78 ALA A N 1
ATOM 596 C CA . ALA A 1 78 ? 9.348 -9.481 -15.059 1.00 96.19 78 ALA A CA 1
ATOM 597 C C . ALA A 1 78 ? 8.477 -10.074 -16.179 1.00 96.19 78 ALA A C 1
ATOM 599 O O . ALA A 1 78 ? 8.828 -9.963 -17.352 1.00 96.19 78 ALA A O 1
ATOM 600 N N . ALA A 1 79 ? 7.296 -10.603 -15.842 1.00 96.25 79 ALA A N 1
ATOM 601 C CA . ALA A 1 79 ? 6.367 -11.144 -16.831 1.00 96.25 79 ALA A CA 1
ATOM 602 C C . ALA A 1 79 ? 5.887 -10.080 -17.835 1.00 96.25 79 ALA A C 1
ATOM 604 O O . ALA A 1 79 ? 5.792 -10.359 -19.030 1.00 96.25 79 ALA A O 1
ATOM 605 N N . PHE A 1 80 ? 5.611 -8.856 -17.371 1.00 96.56 80 PHE A N 1
ATOM 606 C CA . PHE A 1 80 ? 5.247 -7.729 -18.233 1.00 96.56 80 PHE A CA 1
ATOM 607 C C . PHE A 1 80 ? 6.387 -7.338 -19.184 1.00 96.56 80 PHE A C 1
ATOM 609 O O . PHE A 1 80 ? 6.143 -7.075 -20.363 1.00 96.56 80 PHE A O 1
ATOM 616 N N . ASN A 1 81 ? 7.627 -7.328 -18.699 1.00 96.19 81 ASN A N 1
ATOM 617 C CA . ASN A 1 81 ? 8.801 -7.054 -19.524 1.00 96.19 81 ASN A CA 1
ATOM 618 C C . ASN A 1 81 ? 9.031 -8.150 -20.576 1.00 96.19 81 ASN A C 1
ATOM 620 O O . ASN A 1 81 ? 9.336 -7.833 -21.727 1.00 96.19 81 ASN A O 1
ATOM 624 N N . ASP A 1 82 ? 8.805 -9.418 -20.230 1.00 97.62 82 ASP A N 1
ATOM 625 C CA . ASP A 1 82 ? 8.918 -10.533 -21.172 1.00 97.62 82 ASP A CA 1
ATOM 626 C C . ASP A 1 82 ? 7.913 -10.406 -22.323 1.00 97.62 82 ASP A C 1
ATOM 628 O O . ASP A 1 82 ? 8.295 -10.523 -23.490 1.00 97.62 82 ASP A O 1
ATOM 632 N N . ILE A 1 83 ? 6.639 -10.121 -22.033 1.00 96.75 83 ILE A N 1
ATOM 633 C CA . ILE A 1 83 ? 5.615 -9.953 -23.082 1.00 96.75 83 ILE A CA 1
ATOM 634 C C . ILE A 1 83 ? 5.824 -8.672 -23.904 1.00 96.75 83 ILE A C 1
ATOM 636 O O . ILE A 1 83 ? 5.524 -8.662 -25.100 1.00 96.75 83 ILE A O 1
ATOM 640 N N . LEU A 1 84 ? 6.378 -7.615 -23.300 1.00 96.50 84 LEU A N 1
ATOM 641 C CA . LEU A 1 84 ? 6.768 -6.391 -24.002 1.00 96.50 84 LEU A CA 1
ATOM 642 C C . LEU A 1 84 ? 7.927 -6.662 -24.971 1.00 96.50 84 LEU A C 1
ATOM 644 O O . LEU A 1 84 ? 7.869 -6.244 -26.124 1.00 96.50 84 LEU A O 1
ATOM 648 N N . SER A 1 85 ? 8.945 -7.414 -24.538 1.00 97.12 85 SER A N 1
ATOM 649 C CA . SER A 1 85 ? 10.098 -7.781 -25.377 1.00 97.12 85 SER A CA 1
ATOM 650 C C . SER A 1 85 ? 9.709 -8.646 -26.582 1.00 97.12 85 SER A C 1
ATOM 652 O O . SER A 1 85 ? 10.335 -8.566 -27.638 1.00 97.12 85 SER A O 1
ATOM 654 N N . GLN A 1 86 ? 8.635 -9.427 -26.446 1.00 97.88 86 GLN A N 1
ATOM 655 C CA . GLN A 1 86 ? 8.044 -10.225 -27.521 1.00 97.88 86 GLN A CA 1
ATOM 656 C C . GLN A 1 86 ? 7.135 -9.404 -28.453 1.00 97.88 86 GLN A C 1
ATOM 658 O O . GLN A 1 86 ? 6.623 -9.942 -29.433 1.00 97.88 86 GLN A O 1
ATOM 663 N N . GLY A 1 87 ? 6.908 -8.118 -28.162 1.00 97.12 87 GLY A N 1
ATOM 664 C CA . GLY A 1 87 ? 6.031 -7.245 -28.946 1.00 97.12 87 GLY A CA 1
ATOM 665 C C . GLY A 1 87 ? 4.545 -7.594 -28.834 1.00 97.12 87 GLY A C 1
ATOM 666 O O . GLY A 1 87 ? 3.762 -7.212 -29.700 1.00 97.12 87 GLY A O 1
ATOM 667 N N . LEU A 1 88 ? 4.143 -8.331 -27.791 1.00 97.88 88 LEU A N 1
ATOM 668 C CA . LEU A 1 88 ? 2.749 -8.744 -27.582 1.00 97.88 88 LEU A CA 1
ATOM 669 C C . LEU A 1 88 ? 1.887 -7.621 -26.995 1.00 97.88 88 LEU A C 1
ATOM 671 O O . LEU A 1 88 ? 0.660 -7.673 -27.083 1.00 97.88 88 LEU A O 1
ATOM 675 N N . ILE A 1 89 ? 2.525 -6.618 -26.389 1.00 96.62 89 ILE A N 1
ATOM 676 C CA . ILE A 1 89 ? 1.880 -5.426 -25.844 1.00 96.62 89 ILE A CA 1
ATOM 677 C C . ILE A 1 89 ? 2.661 -4.167 -26.222 1.00 96.62 89 ILE A C 1
ATOM 679 O O . ILE A 1 89 ? 3.871 -4.202 -26.430 1.00 96.62 89 ILE A O 1
ATOM 683 N N . GLU A 1 90 ? 1.955 -3.042 -26.261 1.00 96.81 90 GLU A N 1
ATOM 684 C CA . GLU A 1 90 ? 2.553 -1.710 -26.349 1.00 96.81 90 GLU A CA 1
ATOM 685 C C . GLU A 1 90 ? 3.103 -1.284 -24.9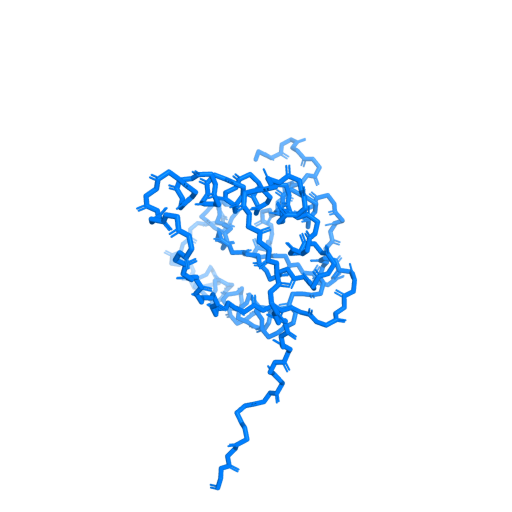79 1.00 96.81 90 GLU A C 1
ATOM 687 O O . GLU A 1 90 ? 2.516 -1.604 -23.939 1.00 96.81 90 GLU A O 1
ATOM 692 N N . VAL A 1 91 ? 4.191 -0.507 -24.961 1.00 95.56 91 VAL A N 1
ATOM 693 C CA . VAL A 1 91 ? 4.803 -0.011 -23.713 1.00 95.56 91 VAL A CA 1
ATOM 694 C C . VAL A 1 91 ? 3.824 0.851 -22.905 1.00 95.56 91 VAL A C 1
ATOM 696 O O . VAL A 1 91 ? 3.839 0.862 -21.677 1.00 95.56 91 VAL A O 1
ATOM 699 N N . GLU A 1 92 ? 2.883 1.507 -23.579 1.00 95.12 92 GLU A N 1
ATOM 700 C CA . GLU A 1 92 ? 1.801 2.280 -22.981 1.00 95.12 92 GLU A CA 1
ATOM 701 C C . GLU A 1 92 ? 0.914 1.438 -22.056 1.00 95.12 92 GLU A C 1
ATOM 703 O O . GLU A 1 92 ? 0.395 1.970 -21.072 1.00 95.12 92 GLU A O 1
ATOM 708 N N . LYS A 1 93 ? 0.754 0.134 -22.332 1.00 94.44 93 LYS A N 1
ATOM 709 C CA . LYS A 1 93 ? -0.008 -0.777 -21.468 1.00 94.44 93 LYS A CA 1
ATOM 710 C C . LYS A 1 93 ? 0.700 -0.981 -20.137 1.00 94.44 93 LYS A C 1
ATOM 712 O O . LYS A 1 93 ? 0.047 -0.817 -19.108 1.00 94.44 93 LYS A O 1
ATOM 717 N N . LEU A 1 94 ? 2.012 -1.227 -20.163 1.00 94.56 94 LEU A N 1
ATOM 718 C CA . LEU A 1 94 ? 2.849 -1.271 -18.961 1.00 94.56 94 LEU A CA 1
ATOM 719 C C . LEU A 1 94 ? 2.776 0.067 -18.211 1.00 94.56 94 LEU A C 1
ATOM 721 O O . LEU A 1 94 ? 2.381 0.096 -17.052 1.00 94.56 94 LEU A O 1
ATOM 725 N N . HIS A 1 95 ? 3.002 1.182 -18.912 1.00 94.94 95 HIS A N 1
ATOM 726 C CA . HIS A 1 95 ? 2.969 2.536 -18.346 1.00 94.94 95 HIS A CA 1
ATOM 727 C C . HIS A 1 95 ? 1.653 2.934 -17.663 1.00 94.94 95 HIS A C 1
ATOM 729 O O . HIS A 1 95 ? 1.629 3.866 -16.850 1.00 94.94 95 HIS A O 1
ATOM 735 N N . SER A 1 96 ? 0.548 2.294 -18.040 1.00 94.50 96 SER A N 1
ATOM 736 C CA . SER A 1 96 ? -0.780 2.544 -17.479 1.00 94.50 96 SER A CA 1
ATOM 737 C C . SER A 1 96 ? -1.151 1.604 -16.332 1.00 94.50 96 SER A C 1
ATOM 739 O O . SER A 1 96 ? -2.108 1.886 -15.611 1.00 94.50 96 SER A O 1
ATOM 741 N N . PHE A 1 97 ? -0.421 0.503 -16.158 1.00 95.75 97 PHE A N 1
ATOM 742 C CA . PHE A 1 97 ? -0.764 -0.547 -15.211 1.00 95.75 97 PHE A CA 1
ATOM 743 C C . PHE A 1 97 ? -0.135 -0.296 -13.841 1.00 95.75 97 PHE A C 1
ATOM 745 O O . PHE A 1 97 ? 1.020 0.094 -13.731 1.00 95.75 97 PHE A O 1
ATOM 752 N N . ASN A 1 98 ? -0.918 -0.520 -12.789 1.00 96.31 98 ASN A N 1
ATOM 753 C CA . ASN A 1 98 ? -0.490 -0.476 -11.397 1.00 96.31 98 ASN A CA 1
ATOM 754 C C . ASN A 1 98 ? -1.325 -1.496 -10.617 1.00 96.31 98 ASN A C 1
ATOM 756 O O . ASN A 1 98 ? -2.554 -1.468 -10.710 1.00 96.31 98 ASN A O 1
ATOM 760 N N . LEU A 1 99 ? -0.685 -2.394 -9.870 1.00 95.94 99 LEU A N 1
ATOM 761 C CA . LEU A 1 99 ? -1.373 -3.381 -9.041 1.00 95.94 99 LEU A CA 1
ATOM 762 C C . LEU A 1 99 ? -2.119 -2.658 -7.903 1.00 95.94 99 LEU A C 1
ATOM 764 O O . LEU A 1 99 ? -1.461 -2.029 -7.087 1.00 95.94 99 LEU A O 1
ATOM 768 N N . PRO A 1 100 ? -3.459 -2.729 -7.796 1.00 95.50 100 PRO A N 1
ATOM 769 C CA . PRO A 1 100 ? -4.230 -1.927 -6.841 1.00 95.50 100 PRO A CA 1
ATOM 770 C C . PRO A 1 100 ? -4.242 -2.576 -5.449 1.00 95.50 100 PRO A C 1
ATOM 772 O O . PRO A 1 100 ? -5.276 -3.022 -4.955 1.00 95.50 100 PRO A O 1
ATOM 775 N N . PHE A 1 101 ? -3.070 -2.689 -4.836 1.00 94.88 101 PHE A N 1
ATOM 776 C CA . PHE A 1 101 ? -2.874 -3.375 -3.567 1.00 94.88 101 PHE A CA 1
ATOM 777 C C . PHE A 1 101 ? -1.909 -2.585 -2.676 1.00 94.88 101 PHE A C 1
ATOM 779 O O . PHE A 1 101 ? -1.009 -1.932 -3.180 1.00 94.88 101 PHE A O 1
ATOM 786 N N . PHE A 1 102 ? -2.066 -2.639 -1.356 1.00 97.50 102 PHE A N 1
ATOM 787 C CA . PHE A 1 102 ? -1.099 -2.071 -0.416 1.00 97.50 102 PHE A CA 1
ATOM 788 C C . PHE A 1 102 ? -1.016 -2.966 0.816 1.00 97.50 102 PHE A C 1
ATOM 790 O O . PHE A 1 102 ? -2.046 -3.335 1.380 1.00 97.50 102 PHE A O 1
ATOM 797 N N . ALA A 1 103 ? 0.202 -3.310 1.226 1.00 96.75 103 ALA A N 1
ATOM 798 C CA . ALA A 1 103 ? 0.483 -4.005 2.473 1.00 96.75 103 ALA A CA 1
ATOM 799 C C . ALA A 1 103 ? 0.749 -2.967 3.578 1.00 96.75 103 ALA A C 1
ATOM 801 O O . ALA A 1 103 ? 1.828 -2.363 3.577 1.00 96.75 103 ALA A O 1
ATOM 802 N N . PRO A 1 104 ? -0.189 -2.742 4.517 1.00 96.62 104 PRO A N 1
ATOM 803 C CA . PRO A 1 104 ? 0.040 -1.837 5.638 1.00 96.62 104 PRO A CA 1
ATOM 804 C C . PRO A 1 104 ? 0.942 -2.476 6.705 1.00 96.62 104 PRO A C 1
ATOM 806 O O . PRO A 1 104 ? 0.989 -3.706 6.837 1.00 96.62 104 PRO A O 1
ATOM 809 N N . CYS A 1 105 ? 1.621 -1.656 7.510 1.00 95.38 105 CYS A N 1
ATOM 810 C CA . CYS A 1 105 ? 2.110 -2.104 8.822 1.00 95.38 105 CYS A CA 1
ATOM 811 C C . CYS A 1 105 ? 1.031 -1.951 9.899 1.00 95.38 105 CYS A C 1
ATOM 813 O O . CYS A 1 105 ? -0.068 -1.443 9.661 1.00 95.38 105 CYS A O 1
ATOM 815 N N . ALA A 1 106 ? 1.342 -2.401 11.115 1.00 93.88 106 ALA A N 1
ATOM 816 C CA . ALA A 1 106 ? 0.407 -2.328 12.229 1.00 93.88 106 ALA A CA 1
ATOM 817 C C . ALA A 1 106 ? 0.120 -0.889 12.622 1.00 93.88 106 ALA A C 1
ATOM 819 O O . ALA A 1 106 ? -1.025 -0.586 12.930 1.00 93.88 106 ALA A O 1
ATOM 820 N N . GLU A 1 107 ? 1.120 -0.013 12.601 1.00 95.56 107 GLU A N 1
ATOM 821 C CA . GLU A 1 107 ? 0.959 1.385 12.986 1.00 95.56 107 GLU A CA 1
ATOM 822 C C . GLU A 1 107 ? -0.054 2.087 12.075 1.00 95.56 107 GLU A C 1
ATOM 824 O O . GLU A 1 107 ? -0.956 2.761 12.563 1.00 95.56 107 GLU A O 1
ATOM 829 N N . GLU A 1 108 ? 0.027 1.863 10.763 1.00 97.12 108 GLU A N 1
ATOM 830 C CA . GLU A 1 108 ? -0.933 2.408 9.795 1.00 97.12 108 GLU A CA 1
ATOM 831 C C . GLU A 1 108 ? -2.330 1.812 9.965 1.00 97.12 108 GLU A C 1
ATOM 833 O O . GLU A 1 108 ? -3.325 2.532 9.884 1.00 97.12 108 GLU A O 1
ATOM 838 N N . LEU A 1 109 ? -2.418 0.504 10.224 1.00 95.19 109 LEU A N 1
ATOM 839 C CA . LEU A 1 109 ? -3.694 -0.168 10.446 1.00 95.19 109 LEU A CA 1
ATOM 840 C C . LEU A 1 109 ? -4.378 0.349 11.721 1.00 95.19 109 LEU A C 1
ATOM 842 O O . LEU A 1 109 ? -5.570 0.652 11.703 1.00 95.19 109 LEU A O 1
ATOM 846 N N . ILE A 1 110 ? -3.623 0.461 12.817 1.00 96.12 110 ILE A N 1
ATOM 847 C CA . ILE A 1 110 ? -4.093 0.983 14.104 1.00 96.12 110 ILE A CA 1
ATOM 848 C C . ILE A 1 110 ? -4.556 2.428 13.941 1.00 96.12 110 ILE A C 1
ATOM 850 O O . ILE A 1 110 ? -5.655 2.751 14.387 1.00 96.12 110 ILE A O 1
ATOM 854 N N . ALA A 1 111 ? -3.777 3.264 13.251 1.00 97.31 111 ALA A N 1
ATOM 855 C CA . ALA A 1 111 ? -4.128 4.661 13.024 1.00 97.31 111 ALA A CA 1
ATOM 856 C C . ALA A 1 111 ? -5.488 4.816 12.323 1.00 97.31 111 ALA A C 1
ATOM 858 O O . ALA A 1 111 ? -6.277 5.677 12.708 1.00 97.31 111 ALA A O 1
ATOM 859 N N . GLU A 1 112 ? -5.813 3.970 11.338 1.00 97.44 112 GLU A N 1
ATOM 860 C CA . GLU A 1 112 ? -7.117 4.041 10.665 1.00 97.44 112 GLU A CA 1
ATOM 861 C C . GLU A 1 112 ? -8.280 3.564 11.550 1.00 97.44 112 GLU A C 1
ATOM 863 O O . GLU A 1 112 ? -9.365 4.144 11.491 1.00 97.44 112 GLU A O 1
ATOM 868 N N . PHE A 1 113 ? -8.065 2.573 12.420 1.00 96.94 113 PHE A N 1
ATOM 869 C CA . PHE A 1 113 ? -9.061 2.189 13.428 1.00 96.94 113 PHE A CA 1
ATOM 870 C C . PHE A 1 113 ? -9.309 3.303 14.451 1.00 96.94 113 PHE A C 1
ATOM 872 O O . PHE A 1 113 ? -10.461 3.585 14.779 1.00 96.94 113 PHE A O 1
ATOM 879 N N . GLU A 1 114 ? -8.248 3.941 14.948 1.00 97.38 114 GLU A N 1
ATOM 880 C CA . GLU A 1 114 ? -8.342 5.047 15.907 1.00 97.38 114 GLU A CA 1
ATOM 881 C C . GLU A 1 114 ? -9.024 6.275 15.297 1.00 97.38 114 GLU A C 1
ATOM 883 O O . GLU A 1 114 ? -9.835 6.930 15.951 1.00 97.38 114 GLU A O 1
ATOM 888 N N . LYS A 1 115 ? -8.727 6.562 14.028 1.00 97.19 115 LYS A N 1
ATOM 889 C CA . LYS A 1 115 ? -9.323 7.657 13.262 1.00 97.19 115 LYS A CA 1
ATOM 890 C C . LYS A 1 115 ? -10.812 7.449 12.983 1.00 97.19 115 LYS A C 1
ATOM 892 O O . LYS A 1 115 ? -11.555 8.427 13.006 1.00 97.19 115 LYS A O 1
ATOM 897 N N . GLU A 1 116 ? -11.251 6.222 12.692 1.00 96.88 116 GLU A N 1
ATOM 898 C CA . GLU A 1 116 ? -12.671 5.923 12.454 1.00 96.88 116 GLU A CA 1
ATOM 899 C C . GLU A 1 116 ? -13.472 5.844 13.765 1.00 96.88 116 GLU A C 1
ATOM 901 O O . GLU A 1 116 ? -14.542 6.442 13.864 1.00 96.88 116 GLU A O 1
ATOM 906 N N . GLY A 1 117 ? -12.933 5.179 14.792 1.00 96.81 117 GLY A N 1
ATOM 907 C CA . GLY A 1 117 ? -13.409 5.272 16.176 1.00 96.81 117 GLY A CA 1
ATOM 908 C C . GLY A 1 117 ? -14.625 4.418 16.566 1.00 96.81 117 GLY A C 1
ATOM 909 O O . GLY A 1 117 ? -14.991 4.411 17.743 1.00 96.81 117 GLY A O 1
ATOM 910 N N . SER A 1 118 ? -15.245 3.664 15.654 1.00 97.19 118 SER A N 1
ATOM 911 C CA . SER A 1 118 ? -16.401 2.803 15.967 1.00 97.19 118 SER A CA 1
ATOM 912 C C . SER A 1 118 ? -16.007 1.440 16.542 1.00 97.19 118 SER A C 1
ATOM 914 O O . SER A 1 118 ? -16.835 0.751 17.146 1.00 97.19 118 SER A O 1
ATOM 916 N N . PHE A 1 119 ? -14.747 1.031 16.374 1.00 97.12 119 PHE A N 1
ATOM 917 C CA . PHE A 1 119 ? -14.249 -0.283 16.780 1.00 97.12 119 PHE A CA 1
ATOM 918 C C . PHE A 1 119 ? -13.191 -0.200 17.877 1.00 97.12 119 PHE A C 1
ATOM 920 O O . PHE A 1 119 ? -12.354 0.694 17.911 1.00 97.12 119 PHE A O 1
ATOM 927 N N . ILE A 1 120 ? -13.183 -1.212 18.749 1.00 96.44 120 ILE A N 1
ATOM 928 C CA . ILE A 1 120 ? -12.125 -1.415 19.741 1.00 96.44 120 ILE A CA 1
ATOM 929 C C . ILE A 1 120 ? -11.259 -2.580 19.277 1.00 96.44 120 ILE A C 1
ATOM 931 O O . ILE A 1 120 ? -11.734 -3.715 19.174 1.00 96.44 120 ILE A O 1
ATOM 935 N N . ILE A 1 121 ? -9.973 -2.317 19.063 1.00 96.81 121 ILE A N 1
ATOM 936 C CA . ILE A 1 121 ? -9.000 -3.349 18.713 1.00 96.81 121 ILE A CA 1
ATOM 937 C C . ILE A 1 121 ? -8.809 -4.278 19.918 1.00 96.81 121 ILE A C 1
ATOM 939 O O . ILE A 1 121 ? -8.325 -3.871 20.972 1.00 96.81 121 ILE A O 1
ATOM 943 N N . LYS A 1 122 ? -9.198 -5.550 19.774 1.00 96.31 122 LYS A N 1
ATOM 944 C CA . LYS A 1 122 ? -8.991 -6.570 20.818 1.00 96.31 122 LYS A CA 1
ATOM 945 C C . LYS A 1 122 ? -7.624 -7.235 20.730 1.00 96.31 122 LYS A C 1
ATOM 947 O O . LYS A 1 122 ? -7.049 -7.578 21.759 1.00 96.31 122 LYS A O 1
ATOM 952 N N . ARG A 1 123 ? -7.136 -7.471 19.512 1.00 94.50 123 ARG A N 1
ATOM 953 C CA . ARG A 1 123 ? -5.868 -8.154 19.252 1.00 94.50 123 ARG A CA 1
ATOM 954 C C . ARG A 1 123 ? -5.410 -7.866 17.827 1.00 94.50 123 ARG A C 1
ATOM 956 O O . ARG A 1 123 ? -6.220 -7.952 16.910 1.00 94.50 123 ARG A O 1
ATOM 963 N N . ILE A 1 124 ? -4.117 -7.609 17.658 1.00 92.88 124 ILE A N 1
ATOM 964 C CA . ILE A 1 124 ? -3.425 -7.616 16.366 1.00 92.88 124 ILE A CA 1
ATOM 965 C C . ILE A 1 124 ? -2.299 -8.637 16.467 1.00 92.88 124 ILE A C 1
ATOM 967 O O . ILE A 1 124 ? -1.620 -8.719 17.491 1.00 92.88 124 ILE A O 1
ATOM 971 N N . LEU A 1 125 ? -2.151 -9.453 15.429 1.00 91.25 125 LEU A N 1
ATOM 972 C CA . LEU A 1 125 ? -1.091 -10.443 15.316 1.00 91.25 125 LEU A CA 1
ATOM 973 C C . LEU A 1 125 ? -0.453 -10.328 13.946 1.00 91.25 125 LEU A C 1
ATOM 975 O O . LEU A 1 125 ? -1.157 -10.328 12.939 1.00 91.25 125 LEU A O 1
ATOM 979 N N . PHE A 1 126 ? 0.873 -10.328 13.927 1.00 85.75 126 PHE A N 1
ATOM 980 C CA . PHE A 1 126 ? 1.626 -10.604 12.718 1.00 85.75 126 PHE A CA 1
ATOM 981 C C . PHE A 1 126 ? 1.886 -12.095 12.625 1.00 85.75 126 PHE A C 1
ATOM 983 O O . PHE A 1 126 ? 2.407 -12.707 13.557 1.00 85.75 126 PHE A O 1
ATOM 990 N N . LEU A 1 127 ? 1.496 -12.671 11.495 1.00 85.06 127 LEU A N 1
ATOM 991 C CA . LEU A 1 127 ? 1.795 -14.051 11.160 1.00 85.06 127 LEU A CA 1
ATOM 992 C C . LEU A 1 127 ? 2.906 -14.026 10.114 1.00 85.06 127 LEU A C 1
ATOM 994 O O . LEU A 1 127 ? 2.672 -13.633 8.974 1.00 85.06 127 LEU A O 1
ATOM 998 N N . SER A 1 128 ? 4.118 -14.401 10.515 1.00 75.69 128 SER A N 1
ATOM 999 C CA . SER A 1 128 ? 5.241 -14.605 9.605 1.00 75.69 128 SER A CA 1
ATOM 1000 C C . SER A 1 128 ? 5.412 -16.102 9.346 1.00 75.69 128 SER A C 1
ATOM 1002 O O . SER A 1 128 ? 5.547 -16.894 10.275 1.00 75.69 128 SER A O 1
ATOM 1004 N N . GLY A 1 129 ? 5.377 -16.484 8.067 1.00 64.38 129 GLY A N 1
ATOM 1005 C CA . GLY A 1 129 ? 5.499 -17.872 7.625 1.00 64.38 129 GLY A CA 1
ATOM 1006 C C . GLY A 1 129 ? 4.228 -18.703 7.832 1.00 64.38 129 GLY A C 1
ATOM 1007 O O . GLY A 1 129 ? 3.605 -18.703 8.894 1.00 64.38 129 GLY A O 1
ATOM 1008 N N . VAL A 1 130 ? 3.857 -19.479 6.813 1.00 48.72 130 VAL A N 1
ATOM 1009 C CA . VAL A 1 130 ? 3.134 -20.725 7.072 1.00 48.72 130 VAL A CA 1
ATOM 1010 C C . VAL A 1 130 ? 4.127 -21.576 7.850 1.00 48.72 130 VAL A C 1
ATOM 1012 O O . VAL A 1 130 ? 5.132 -22.008 7.293 1.00 48.72 130 VAL A O 1
ATOM 1015 N N . VAL A 1 131 ? 3.910 -21.749 9.152 1.00 40.28 131 VAL A N 1
ATOM 1016 C CA . VAL A 1 131 ? 4.580 -22.826 9.878 1.00 40.28 131 VAL A CA 1
ATOM 1017 C C . VAL A 1 131 ? 4.047 -24.105 9.242 1.00 40.28 131 VAL A C 1
ATOM 1019 O O . VAL A 1 131 ? 2.931 -24.528 9.549 1.00 40.28 131 VAL A O 1
ATOM 1022 N N . GLU A 1 132 ? 4.790 -24.656 8.282 1.00 40.62 132 GLU A N 1
ATOM 1023 C CA . GLU A 1 132 ? 4.605 -26.042 7.875 1.00 40.62 132 GLU A CA 1
ATOM 1024 C C . GLU A 1 132 ? 4.711 -26.873 9.156 1.00 40.62 132 GLU A C 1
ATOM 1026 O O . GLU A 1 132 ? 5.708 -26.810 9.880 1.00 40.62 132 GLU A O 1
ATOM 1031 N N . LYS A 1 133 ? 3.605 -27.533 9.502 1.00 34.94 133 LYS A N 1
ATOM 1032 C CA . LYS A 1 133 ? 3.572 -28.530 10.567 1.00 34.94 133 LYS A CA 1
ATOM 1033 C C . LYS A 1 133 ? 4.212 -29.818 10.087 1.00 34.94 133 LYS A C 1
ATOM 1035 O O . LYS A 1 133 ? 3.944 -30.185 8.922 1.00 34.94 133 LYS A O 1
#

Solvent-accessible surface area (backbone atoms only — not comparable to full-atom values): 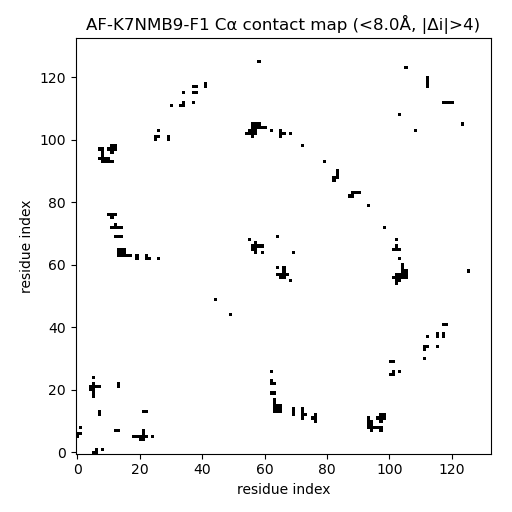8125 Å² total; per-residue (Å²): 102,89,89,44,84,47,46,53,35,95,37,37,44,64,40,75,88,49,62,65,50,37,28,51,52,45,50,54,50,47,52,54,53,50,42,52,50,49,57,52,47,57,74,70,50,57,93,90,62,86,85,88,86,87,77,75,45,22,94,49,88,55,68,33,49,24,48,75,58,30,57,53,29,54,54,50,38,52,55,53,50,54,40,41,76,69,64,76,48,60,69,66,58,50,41,70,39,62,62,96,73,72,42,49,30,66,70,61,52,49,49,46,43,64,70,68,57,82,66,80,88,85,79,87,82,88,82,80,70,85,78,81,126

Mean predicted aligned error: 4.08 Å